Protein AF-A0A1B8FDQ5-F1 (afdb_monomer_lite)

Secondary structure (DSSP, 8-state):
--------HHHHHHHHHHHHHHHHHHHHHHHHHHHHHHHHHHHHHHHHHHHHHHHHHHHHHHHTPPPPGGGTSPPP-TTHHHHHHHHHTS-------------------------S--------------------------

Sequence (142 aa):
MKLKRARDPHLEAELIAQKAQAKEAQVARQATNQVCRQLRGLGVEARKQERLRKKRVRALTQAGNPIPPEDQDPIPDPEAGLEAGSEASSELELEPSFEPASEPGSQPSFELELEPGSRLAFELQRRPGLVTGAGDWGLYGG

Foldseek 3Di:
DDPDPDDDVVVVVVVVVVVVVVVVVVVVVVVVVVVLVVLVVQLVVLVVVQVVLVVQVVVCVVVVHDRDPVSPDRRDRSNVVVVVVVVVVVPPPDDDDDDDDDDDDDDPDDPPPDDPDPPDDPDDDDDDDDDPDPDDPDDDDD

pLDDT: mean 70.18, std 24.28, range [35.19, 97.62]

Radius of gyration: 32.99 Å; chains: 1; bounding box: 75×45×82 Å

Structure (mmCIF, N/CA/C/O backbone):
data_AF-A0A1B8FDQ5-F1
#
_entry.id   AF-A0A1B8FDQ5-F1
#
loop_
_atom_site.group_PDB
_atom_site.id
_atom_site.type_symbol
_atom_site.label_atom_id
_atom_site.label_alt_id
_atom_site.label_comp_id
_atom_site.label_asym_id
_atom_site.label_entity_id
_atom_site.label_seq_id
_atom_site.pdbx_PDB_ins_code
_atom_site.Cartn_x
_atom_site.Cartn_y
_atom_site.Cartn_z
_atom_site.occupancy
_atom_site.B_iso_or_equiv
_atom_site.auth_seq_id
_atom_site.auth_comp_id
_atom_site.auth_asym_id
_atom_site.auth_atom_id
_atom_site.pdbx_PDB_model_num
ATOM 1 N N . MET A 1 1 ? 50.635 -6.234 -40.187 1.00 53.81 1 MET A N 1
ATOM 2 C CA . MET A 1 1 ? 49.535 -5.262 -40.378 1.00 53.81 1 MET A CA 1
ATOM 3 C C . MET A 1 1 ? 48.584 -5.367 -39.195 1.00 53.81 1 MET A C 1
ATOM 5 O O . MET A 1 1 ? 48.205 -6.477 -38.853 1.00 53.81 1 MET A O 1
ATOM 9 N N . LYS A 1 2 ? 48.264 -4.263 -38.510 1.00 59.81 2 LYS A N 1
ATOM 10 C CA . LYS A 1 2 ? 47.330 -4.273 -37.371 1.00 59.81 2 LYS A CA 1
ATOM 11 C C . LYS A 1 2 ? 45.912 -4.077 -37.917 1.00 59.81 2 LYS A C 1
ATOM 13 O O . LYS A 1 2 ? 45.580 -2.966 -38.321 1.00 59.81 2 LYS A O 1
ATOM 18 N N . LEU A 1 3 ? 45.107 -5.143 -37.968 1.00 61.53 3 LEU A N 1
ATOM 19 C CA . LEU A 1 3 ? 43.674 -5.035 -38.257 1.00 61.53 3 LEU A CA 1
ATOM 20 C C . LEU A 1 3 ? 43.028 -4.232 -37.120 1.00 61.53 3 LEU A C 1
ATOM 22 O O . LEU A 1 3 ? 42.991 -4.686 -35.976 1.00 61.53 3 LEU A O 1
ATOM 26 N N . LYS A 1 4 ? 42.548 -3.022 -37.413 1.00 62.78 4 LYS A N 1
ATOM 27 C CA . LYS A 1 4 ? 41.672 -2.302 -36.488 1.00 62.78 4 LYS A CA 1
ATOM 28 C C . LYS A 1 4 ? 40.328 -3.027 -36.528 1.00 62.78 4 LYS A C 1
ATOM 30 O O . LYS A 1 4 ? 39.684 -3.030 -37.571 1.00 62.78 4 LYS A O 1
ATOM 35 N N . ARG A 1 5 ? 39.935 -3.681 -35.430 1.00 66.75 5 ARG A N 1
ATOM 36 C CA . ARG A 1 5 ? 38.568 -4.200 -35.282 1.00 66.75 5 ARG A CA 1
ATOM 37 C C . ARG A 1 5 ? 37.620 -3.008 -35.412 1.00 66.75 5 ARG A C 1
ATOM 39 O O . ARG A 1 5 ? 37.700 -2.086 -34.600 1.00 66.75 5 ARG A O 1
ATOM 46 N N . ALA A 1 6 ? 36.809 -2.992 -36.465 1.00 70.25 6 ALA A N 1
ATOM 47 C CA . ALA A 1 6 ? 35.700 -2.057 -36.566 1.00 70.25 6 ALA A CA 1
ATOM 48 C C . ALA A 1 6 ? 34.746 -2.344 -35.398 1.00 70.25 6 ALA A C 1
ATOM 50 O O . ALA A 1 6 ? 34.551 -3.502 -35.035 1.00 70.25 6 ALA A O 1
ATOM 51 N N . ARG A 1 7 ? 34.236 -1.298 -34.748 1.00 72.69 7 ARG A N 1
ATOM 52 C CA . ARG A 1 7 ? 33.192 -1.457 -33.733 1.00 72.69 7 ARG A CA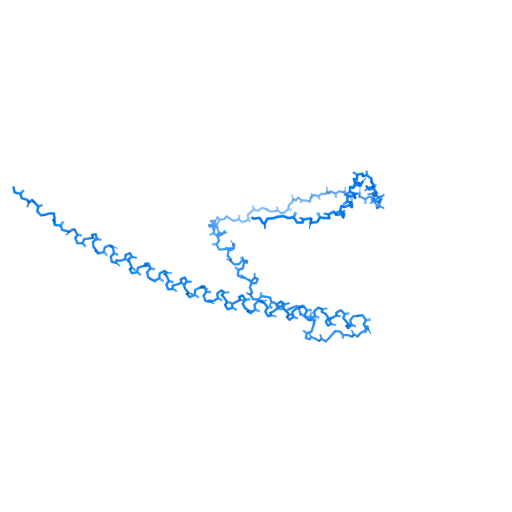 1
ATOM 53 C C . ARG A 1 7 ? 31.886 -1.736 -34.457 1.00 72.69 7 ARG A C 1
ATOM 55 O O . ARG A 1 7 ? 31.540 -0.984 -35.364 1.00 72.69 7 ARG A O 1
ATOM 62 N N . ASP A 1 8 ? 31.199 -2.797 -34.054 1.00 79.69 8 ASP A N 1
ATOM 63 C CA . ASP A 1 8 ? 29.911 -3.157 -34.631 1.00 79.69 8 ASP A CA 1
ATOM 64 C C . ASP A 1 8 ? 28.845 -2.172 -34.126 1.00 79.69 8 ASP A C 1
ATOM 66 O O . ASP A 1 8 ? 28.526 -2.172 -32.932 1.00 79.69 8 ASP A O 1
ATOM 70 N N . PRO A 1 9 ? 28.278 -1.320 -34.998 1.00 79.12 9 PRO A N 1
ATOM 71 C CA . PRO A 1 9 ? 27.336 -0.276 -34.588 1.00 79.12 9 PRO A CA 1
ATOM 72 C C . PRO A 1 9 ? 26.040 -0.849 -33.994 1.00 79.12 9 PRO A C 1
ATOM 74 O O . PRO A 1 9 ? 25.370 -0.182 -33.208 1.00 79.12 9 PRO A O 1
ATOM 77 N N . HIS A 1 10 ? 25.707 -2.103 -34.316 1.00 81.81 10 HIS A N 1
ATOM 78 C CA . HIS A 1 10 ? 24.559 -2.814 -33.752 1.00 81.81 10 HIS A CA 1
ATOM 79 C C . HIS A 1 10 ? 24.703 -3.064 -32.246 1.00 81.81 10 HIS A C 1
ATOM 81 O O . HIS A 1 10 ? 23.762 -2.809 -31.500 1.00 81.81 10 HIS A O 1
ATOM 87 N N . LEU A 1 11 ? 25.893 -3.457 -31.777 1.00 85.44 11 LEU A N 1
ATOM 88 C CA . LEU A 1 11 ? 26.140 -3.696 -30.350 1.00 85.44 11 LEU A CA 1
ATOM 89 C C . LEU A 1 11 ? 26.086 -2.393 -29.540 1.00 85.44 11 LEU A C 1
ATOM 91 O O . LEU A 1 11 ? 25.628 -2.377 -28.397 1.00 85.44 11 LEU A O 1
ATOM 95 N N . GLU A 1 12 ? 26.530 -1.280 -30.129 1.00 87.00 12 GLU A N 1
ATOM 96 C CA . GLU A 1 12 ? 26.424 0.036 -29.494 1.00 87.00 12 GLU A CA 1
ATOM 97 C C . GLU A 1 12 ? 24.963 0.505 -29.410 1.00 87.00 12 GLU A C 1
ATOM 99 O O . GLU A 1 12 ? 24.543 1.010 -28.366 1.00 87.00 12 GLU A O 1
ATOM 104 N N . ALA A 1 13 ? 24.171 0.286 -30.464 1.00 86.94 13 ALA A N 1
ATOM 105 C CA . ALA A 1 13 ? 22.747 0.613 -30.479 1.00 86.94 13 ALA A CA 1
ATOM 106 C C . ALA A 1 13 ? 21.942 -0.225 -29.468 1.00 86.94 13 ALA A C 1
ATOM 108 O O . ALA A 1 13 ? 21.138 0.331 -28.716 1.00 86.94 13 ALA A O 1
ATOM 109 N N . GLU A 1 14 ? 22.197 -1.533 -29.382 1.00 91.19 14 GLU A N 1
ATOM 110 C CA . GLU A 1 14 ? 21.570 -2.425 -28.397 1.00 91.19 14 GLU A CA 1
ATOM 111 C C . GLU A 1 14 ? 21.892 -2.004 -26.960 1.00 91.19 14 GLU A C 1
ATOM 113 O O . GLU A 1 14 ? 21.003 -1.929 -26.112 1.00 91.19 14 GLU A O 1
ATOM 118 N N . LEU A 1 15 ? 23.147 -1.643 -26.685 1.00 93.75 15 LEU A N 1
ATOM 119 C CA . LEU A 1 15 ? 23.567 -1.171 -25.368 1.00 93.75 15 LEU A CA 1
ATOM 120 C C . LEU A 1 15 ? 22.899 0.162 -24.986 1.00 93.75 15 LEU A C 1
ATOM 122 O O . LEU A 1 15 ? 22.580 0.385 -23.815 1.00 93.75 15 LEU A O 1
ATOM 126 N N . ILE A 1 16 ? 22.671 1.061 -25.947 1.00 93.50 16 ILE A N 1
ATOM 127 C CA . ILE A 1 16 ? 21.925 2.306 -25.715 1.00 93.50 16 ILE A CA 1
ATOM 128 C C . ILE A 1 16 ? 20.449 2.001 -25.429 1.00 93.50 16 ILE A C 1
ATOM 130 O O . ILE A 1 16 ? 19.904 2.544 -24.465 1.00 93.50 16 ILE A O 1
ATOM 134 N N . ALA A 1 17 ? 19.828 1.102 -26.197 1.00 91.81 17 ALA A N 1
ATOM 135 C CA . ALA A 1 17 ? 18.443 0.681 -25.987 1.00 91.81 17 ALA A CA 1
ATOM 136 C C . ALA A 1 17 ? 18.246 0.020 -24.612 1.00 91.81 17 ALA A C 1
ATOM 138 O O . ALA A 1 17 ? 17.337 0.394 -23.873 1.00 91.81 17 ALA A O 1
ATOM 139 N N . GLN A 1 18 ? 19.152 -0.874 -24.203 1.00 93.81 18 GLN A N 1
ATOM 140 C CA . GLN A 1 18 ? 19.125 -1.497 -22.874 1.00 93.81 18 GLN A CA 1
ATOM 141 C C . GLN A 1 18 ? 19.261 -0.467 -21.750 1.00 93.81 18 GLN A C 1
ATOM 143 O O . GLN A 1 18 ? 18.565 -0.543 -20.740 1.00 93.81 18 GLN A O 1
ATOM 148 N N . LYS A 1 19 ? 20.134 0.533 -21.912 1.00 96.12 19 LYS A N 1
ATOM 149 C CA . LYS A 1 19 ? 20.275 1.618 -20.929 1.00 96.12 19 LYS A CA 1
ATOM 150 C C . LYS A 1 19 ? 19.029 2.496 -20.849 1.00 96.12 19 LYS A C 1
ATOM 152 O O . LYS A 1 19 ? 18.718 2.975 -19.760 1.00 96.12 19 LYS A O 1
ATOM 157 N N . ALA A 1 20 ? 18.341 2.730 -21.966 1.00 94.75 20 ALA A N 1
ATOM 158 C CA . ALA A 1 20 ? 17.069 3.446 -21.973 1.00 94.75 20 ALA A CA 1
ATOM 159 C C . ALA A 1 20 ? 15.993 2.643 -21.222 1.00 94.75 20 ALA A C 1
ATOM 161 O O . ALA A 1 20 ? 15.436 3.147 -20.247 1.00 94.75 20 ALA A O 1
ATOM 162 N N . GLN A 1 21 ? 15.824 1.362 -21.561 1.00 93.75 21 GLN A N 1
ATOM 163 C CA . GLN A 1 21 ? 14.892 0.457 -20.879 1.00 93.75 21 GLN A CA 1
ATOM 164 C C . GLN A 1 21 ? 15.182 0.334 -19.376 1.00 93.75 21 GLN A C 1
ATOM 166 O O . GLN A 1 21 ? 14.270 0.379 -18.554 1.00 93.75 21 GLN A O 1
ATOM 171 N N . ALA A 1 22 ? 16.455 0.233 -18.981 1.00 96.19 22 ALA A N 1
ATOM 172 C CA . ALA A 1 22 ? 16.840 0.153 -17.574 1.00 96.19 22 ALA A CA 1
ATOM 173 C C . ALA A 1 22 ? 16.448 1.415 -16.786 1.00 96.19 22 ALA A C 1
ATOM 175 O O . ALA A 1 22 ? 16.016 1.314 -15.637 1.00 96.19 22 ALA A O 1
ATOM 176 N N . LYS A 1 23 ? 16.565 2.601 -17.396 1.00 97.19 23 LYS A N 1
ATOM 177 C CA . LYS A 1 23 ? 16.143 3.864 -16.775 1.00 97.19 23 LYS A CA 1
ATOM 178 C C . LYS A 1 23 ? 14.627 3.946 -16.649 1.00 97.19 23 LYS A C 1
ATOM 180 O O . LYS A 1 23 ? 14.137 4.329 -15.591 1.00 97.19 23 LYS A O 1
ATOM 185 N N . GLU A 1 24 ? 13.892 3.545 -17.681 1.00 91.62 24 GLU A N 1
ATOM 186 C CA . GLU A 1 24 ? 12.427 3.486 -17.643 1.00 91.62 24 GLU A CA 1
ATOM 187 C C . GLU A 1 24 ? 11.939 2.533 -16.544 1.00 91.62 24 GLU A C 1
ATOM 189 O O . GLU A 1 24 ? 11.128 2.917 -15.699 1.00 91.62 24 GLU A O 1
ATOM 194 N N . ALA A 1 25 ? 12.519 1.332 -16.460 1.00 95.31 25 ALA A N 1
ATOM 195 C CA . ALA A 1 25 ? 12.218 0.374 -15.400 1.00 95.31 25 ALA A CA 1
ATOM 196 C C . ALA A 1 25 ? 12.580 0.912 -14.004 1.00 95.31 25 ALA A C 1
ATOM 198 O O . ALA A 1 25 ? 11.858 0.670 -13.035 1.00 95.31 25 ALA A O 1
ATOM 199 N N . GLN A 1 26 ? 13.682 1.658 -13.874 1.00 96.50 26 GLN A N 1
ATOM 200 C CA . GLN A 1 26 ? 14.069 2.282 -12.610 1.00 96.50 26 GLN A CA 1
ATOM 201 C C . GLN A 1 26 ? 13.057 3.346 -12.175 1.00 96.50 26 GLN A C 1
ATOM 203 O O . GLN A 1 26 ? 12.673 3.364 -11.006 1.00 96.50 26 GLN A O 1
ATOM 208 N N . VAL A 1 27 ? 12.607 4.204 -13.093 1.00 97.31 27 VAL A N 1
ATOM 209 C CA . VAL A 1 27 ? 11.586 5.222 -12.807 1.00 97.31 27 VAL A CA 1
ATOM 210 C C . VAL A 1 27 ? 10.269 4.558 -12.412 1.00 97.31 27 VAL A C 1
ATOM 212 O O . VAL A 1 27 ? 9.692 4.929 -11.391 1.00 97.31 27 VAL A O 1
ATOM 215 N N . ALA A 1 28 ? 9.843 3.518 -13.135 1.00 94.12 28 ALA A N 1
ATOM 216 C CA . ALA A 1 28 ? 8.650 2.750 -12.787 1.00 94.12 28 ALA A CA 1
ATOM 217 C C . ALA A 1 28 ? 8.749 2.161 -11.369 1.00 94.12 28 ALA A C 1
ATOM 219 O O . ALA A 1 28 ? 7.848 2.351 -10.555 1.00 94.12 28 ALA A O 1
ATOM 220 N N . ARG A 1 29 ? 9.883 1.535 -11.019 1.00 95.38 29 ARG A N 1
ATOM 221 C CA . ARG A 1 29 ? 10.130 1.005 -9.664 1.00 95.38 29 ARG A CA 1
ATOM 222 C C . ARG A 1 29 ? 10.142 2.091 -8.592 1.00 95.38 29 ARG A C 1
ATOM 224 O O . ARG A 1 29 ? 9.728 1.854 -7.462 1.00 95.38 29 ARG A O 1
ATOM 231 N N . GLN A 1 30 ? 10.666 3.274 -8.898 1.00 97.44 30 GLN A N 1
ATOM 232 C CA . GLN A 1 30 ? 10.641 4.387 -7.952 1.00 97.44 30 GLN A CA 1
ATOM 233 C C . GLN A 1 30 ? 9.211 4.865 -7.710 1.00 97.44 30 GLN A C 1
ATOM 235 O O . GLN A 1 30 ? 8.838 5.053 -6.554 1.00 97.44 30 GLN A O 1
ATOM 240 N N . ALA A 1 31 ? 8.413 5.004 -8.768 1.00 95.25 31 ALA A N 1
ATOM 241 C CA . ALA A 1 31 ? 7.015 5.397 -8.666 1.00 95.25 31 ALA A CA 1
ATOM 242 C C . ALA A 1 31 ? 6.203 4.386 -7.840 1.00 95.25 31 ALA A C 1
ATOM 244 O O . ALA A 1 31 ? 5.519 4.781 -6.897 1.00 95.25 31 ALA A O 1
ATOM 245 N N . THR A 1 32 ? 6.344 3.082 -8.106 1.00 94.06 32 THR A N 1
ATOM 246 C CA . THR A 1 32 ? 5.639 2.049 -7.329 1.00 94.06 32 THR A CA 1
ATOM 247 C C . THR A 1 32 ? 6.056 2.063 -5.862 1.00 94.06 32 THR A C 1
ATOM 249 O O . THR A 1 32 ? 5.206 2.076 -4.977 1.00 94.06 32 THR A O 1
ATOM 252 N N . ASN A 1 33 ? 7.355 2.165 -5.575 1.00 95.62 33 ASN A N 1
ATOM 253 C CA . ASN A 1 33 ? 7.848 2.230 -4.201 1.00 95.62 33 ASN A CA 1
ATOM 254 C C . ASN A 1 33 ? 7.355 3.474 -3.448 1.00 95.62 33 ASN A C 1
ATOM 256 O O . ASN A 1 33 ? 7.119 3.400 -2.241 1.00 95.62 33 ASN A O 1
ATOM 260 N N . GLN A 1 34 ? 7.200 4.613 -4.127 1.00 95.81 34 GLN A N 1
ATOM 261 C CA . GLN A 1 34 ? 6.614 5.811 -3.523 1.00 95.81 34 GLN A CA 1
ATOM 262 C C . GLN A 1 34 ? 5.155 5.570 -3.127 1.00 95.81 34 GLN A C 1
ATOM 264 O O . GLN A 1 34 ? 4.792 5.850 -1.983 1.00 95.81 34 GLN A O 1
ATOM 269 N N . VAL A 1 35 ? 4.355 4.981 -4.018 1.00 93.88 35 VAL A N 1
ATOM 270 C CA . VAL A 1 35 ? 2.957 4.621 -3.736 1.00 93.88 35 VAL A CA 1
ATOM 271 C C . VAL A 1 35 ? 2.874 3.624 -2.577 1.00 93.88 35 VAL A C 1
ATOM 273 O O . VAL A 1 35 ? 2.137 3.854 -1.622 1.00 93.88 35 VAL A O 1
ATOM 276 N N . CYS A 1 36 ? 3.703 2.576 -2.573 1.00 92.00 36 CYS A N 1
ATOM 277 C CA . CYS A 1 36 ? 3.737 1.596 -1.483 1.00 92.00 36 CYS A CA 1
ATOM 278 C C . CYS A 1 36 ? 4.061 2.236 -0.125 1.00 92.00 36 CYS A C 1
ATOM 280 O O . CYS A 1 36 ? 3.490 1.856 0.895 1.00 92.00 36 CYS A O 1
ATOM 282 N N . ARG A 1 37 ? 4.965 3.222 -0.084 1.00 94.38 37 ARG A N 1
ATOM 283 C CA . ARG A 1 37 ? 5.276 3.955 1.155 1.00 94.38 37 ARG A CA 1
ATOM 284 C C . ARG A 1 37 ? 4.093 4.786 1.642 1.00 94.38 37 ARG A C 1
ATOM 286 O O . ARG A 1 37 ? 3.834 4.801 2.842 1.00 94.38 37 ARG A O 1
ATOM 293 N N . GLN A 1 38 ? 3.385 5.454 0.733 1.00 93.56 38 GLN A N 1
ATOM 294 C CA . GLN A 1 38 ? 2.190 6.227 1.077 1.00 93.56 38 GLN A CA 1
ATOM 295 C C . GLN A 1 38 ? 1.094 5.316 1.637 1.00 93.56 38 GLN A C 1
ATOM 297 O O . GLN A 1 38 ? 0.563 5.589 2.711 1.00 93.56 38 GLN A O 1
ATOM 302 N N . LEU A 1 39 ? 0.828 4.189 0.973 1.00 93.69 39 LEU A N 1
ATOM 303 C CA . LEU A 1 39 ? -0.184 3.224 1.405 1.00 93.69 39 LEU A CA 1
ATOM 304 C C . LEU A 1 39 ? 0.161 2.589 2.758 1.00 93.69 39 LEU A C 1
ATOM 306 O O . LEU A 1 39 ? -0.711 2.498 3.616 1.00 93.69 39 LEU A O 1
ATOM 310 N N . ARG A 1 40 ? 1.437 2.264 3.012 1.00 92.06 40 ARG A N 1
ATOM 311 C CA . ARG A 1 40 ? 1.909 1.820 4.339 1.00 92.06 40 ARG A CA 1
ATOM 312 C C . ARG A 1 40 ? 1.634 2.854 5.430 1.00 92.06 40 ARG A C 1
ATOM 314 O O . ARG A 1 40 ? 1.197 2.494 6.522 1.00 92.06 40 ARG A O 1
ATOM 321 N N . GLY A 1 41 ? 1.880 4.134 5.147 1.00 93.75 41 GLY A N 1
ATOM 322 C CA . GLY A 1 41 ? 1.579 5.229 6.071 1.00 93.75 41 GLY A CA 1
ATOM 323 C C . GLY A 1 41 ? 0.092 5.287 6.420 1.00 93.75 41 GLY A C 1
ATOM 324 O O . GLY A 1 41 ? -0.269 5.228 7.597 1.00 93.75 41 GLY A O 1
ATOM 325 N N . LEU A 1 42 ? -0.764 5.295 5.396 1.00 93.62 42 LEU A N 1
ATOM 326 C CA . LEU A 1 42 ? -2.220 5.291 5.558 1.00 93.62 42 LEU A CA 1
ATOM 327 C C . LEU A 1 42 ? -2.717 4.037 6.295 1.00 93.62 42 LEU A C 1
ATOM 329 O O . LEU A 1 42 ? -3.570 4.138 7.174 1.00 93.62 42 LEU A O 1
ATOM 333 N N . GLY A 1 43 ? -2.142 2.865 6.020 1.00 95.25 43 GLY A N 1
ATOM 334 C CA . GLY A 1 43 ? -2.492 1.619 6.705 1.00 95.25 43 GLY A CA 1
ATOM 335 C C . GLY A 1 43 ? -2.127 1.618 8.189 1.00 95.25 43 GLY A C 1
ATOM 336 O O . GLY A 1 43 ? -2.845 1.080 9.036 1.00 95.25 43 GLY A O 1
ATOM 337 N N . VAL A 1 44 ? -1.024 2.265 8.572 1.00 94.69 44 VAL A N 1
ATOM 338 C CA . VAL A 1 44 ? -0.692 2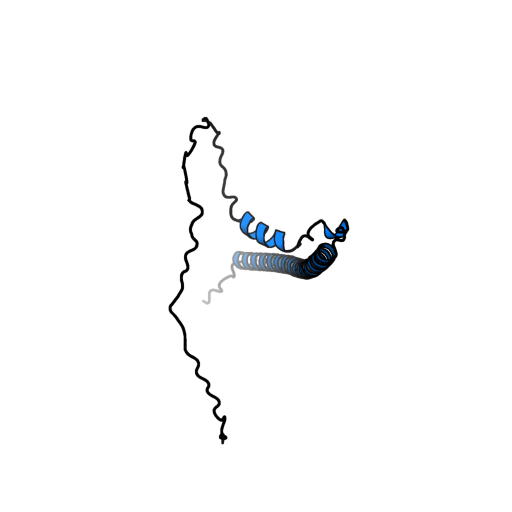.467 9.993 1.00 94.69 44 VAL A CA 1
ATOM 339 C C . VAL A 1 44 ? -1.726 3.362 10.680 1.00 94.69 44 VAL A C 1
ATOM 341 O O . VAL A 1 44 ? -2.117 3.079 11.817 1.00 94.69 44 VAL A O 1
ATOM 344 N N . GLU A 1 45 ? -2.176 4.427 10.020 1.00 95.19 45 GLU A N 1
ATOM 345 C CA . GLU A 1 45 ? -3.211 5.316 10.555 1.00 95.19 45 GLU A CA 1
ATOM 346 C C . GLU A 1 45 ? -4.555 4.597 10.695 1.00 95.19 45 GLU A C 1
ATOM 348 O O . GLU A 1 45 ? -5.130 4.619 11.786 1.00 95.19 45 GLU A O 1
ATOM 353 N N . ALA A 1 46 ? -4.988 3.858 9.670 1.00 95.00 46 ALA A N 1
ATOM 354 C CA . ALA A 1 46 ? -6.199 3.038 9.704 1.00 95.00 46 ALA A CA 1
ATOM 355 C C . ALA A 1 46 ? -6.166 2.023 10.860 1.00 95.00 46 ALA A C 1
ATOM 357 O O . ALA A 1 46 ? -7.091 1.958 11.671 1.00 95.00 46 ALA A O 1
ATOM 358 N N . ARG A 1 47 ? -5.049 1.304 11.047 1.00 94.25 47 ARG A N 1
ATOM 359 C CA . ARG A 1 47 ? -4.882 0.359 12.168 1.00 94.25 47 ARG A CA 1
ATOM 360 C C . ARG A 1 47 ? -4.930 1.038 13.535 1.00 94.25 47 ARG A C 1
ATOM 362 O O . ARG A 1 47 ? -5.458 0.463 14.491 1.00 94.25 47 ARG A O 1
ATOM 369 N N . LYS A 1 48 ? -4.373 2.246 13.672 1.00 96.31 48 LYS A N 1
ATOM 370 C CA . LYS A 1 48 ? -4.471 3.029 14.917 1.00 96.31 48 LYS A CA 1
ATOM 371 C C . LYS A 1 48 ? -5.913 3.446 15.184 1.00 96.31 48 LYS A C 1
ATOM 373 O O . LYS A 1 48 ? -6.378 3.280 16.312 1.00 96.31 48 LYS A O 1
ATOM 378 N N . GLN A 1 49 ? -6.614 3.940 14.168 1.00 95.44 49 GLN A N 1
ATOM 379 C CA . GLN A 1 49 ? -8.018 4.314 14.284 1.00 95.44 49 GLN A CA 1
ATOM 380 C C . GLN A 1 49 ? -8.884 3.103 14.642 1.00 95.44 49 GLN A C 1
ATOM 382 O O . GLN A 1 49 ? -9.664 3.189 15.586 1.00 95.44 49 GLN A O 1
ATOM 387 N N . GLU A 1 50 ? -8.667 1.946 14.014 1.00 95.94 50 GLU A N 1
ATOM 388 C CA . GLU A 1 50 ? -9.416 0.722 14.321 1.00 95.94 50 GLU A CA 1
ATOM 389 C C . GLU A 1 50 ? -9.164 0.246 15.759 1.00 95.94 50 GLU A C 1
ATOM 391 O O . GLU A 1 50 ? -10.076 -0.191 16.463 1.00 95.94 50 GLU A O 1
ATOM 396 N N . ARG A 1 51 ? -7.930 0.380 16.266 1.00 97.06 51 ARG A N 1
ATOM 397 C CA . ARG A 1 51 ? -7.635 0.108 17.684 1.00 97.06 51 ARG A CA 1
ATOM 398 C C . ARG A 1 51 ? -8.404 1.048 18.614 1.00 97.06 51 ARG A C 1
ATOM 400 O O . ARG A 1 51 ? -8.853 0.601 19.669 1.00 97.06 51 ARG A O 1
ATOM 407 N N . LEU A 1 52 ? -8.543 2.326 18.259 1.00 96.44 52 LEU A N 1
ATOM 408 C CA . LEU A 1 52 ? -9.325 3.291 19.038 1.00 96.44 52 LEU A CA 1
ATOM 409 C C . LEU A 1 52 ? -10.825 2.987 18.968 1.00 96.44 52 LEU A C 1
ATOM 411 O O . LEU A 1 52 ? -11.457 2.944 20.022 1.00 96.44 52 LEU A O 1
ATOM 415 N N . ARG A 1 53 ? -11.360 2.683 17.779 1.00 96.75 53 ARG A N 1
ATOM 416 C CA . ARG A 1 53 ? -12.739 2.214 17.568 1.00 96.75 53 ARG A CA 1
ATOM 417 C C . ARG A 1 53 ? -13.052 1.039 18.487 1.00 96.75 53 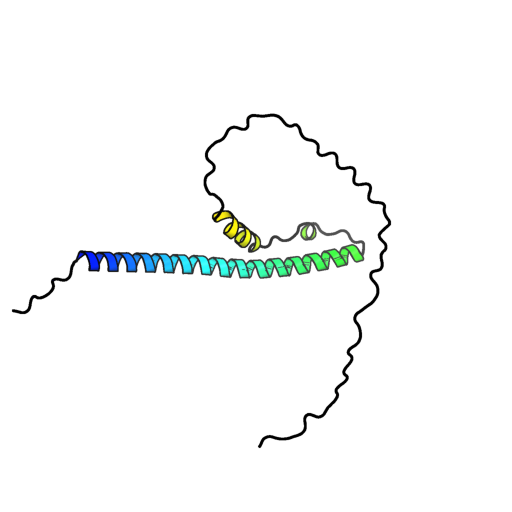ARG A C 1
ATOM 419 O O . ARG A 1 53 ? -13.931 1.127 19.336 1.00 96.75 53 ARG A O 1
ATOM 426 N N . LYS A 1 54 ? -12.238 -0.023 18.432 1.00 97.00 54 LYS A N 1
ATOM 427 C CA . LYS A 1 54 ? -12.397 -1.213 19.288 1.00 97.00 54 LYS A CA 1
ATOM 428 C C . LYS A 1 54 ? -12.375 -0.881 20.780 1.00 97.00 54 LYS A C 1
ATOM 430 O O . LYS A 1 54 ? -13.114 -1.493 21.547 1.00 97.00 54 LYS A O 1
ATOM 435 N N . LYS A 1 55 ? -11.539 0.069 21.214 1.00 97.38 55 LYS A N 1
ATOM 436 C CA . LYS A 1 55 ? -11.519 0.525 22.614 1.00 97.38 55 LYS A CA 1
ATOM 437 C C . LYS A 1 55 ? -12.811 1.251 22.996 1.00 97.38 55 LYS A C 1
ATOM 439 O O . LYS A 1 55 ? -13.362 0.936 24.047 1.00 97.38 55 LYS A O 1
ATOM 444 N N . ARG A 1 56 ? -13.304 2.168 22.155 1.00 96.06 56 ARG A N 1
ATOM 445 C CA . ARG A 1 56 ? -14.575 2.880 22.379 1.00 96.06 56 ARG A CA 1
ATOM 446 C C . ARG A 1 56 ? -15.753 1.915 22.436 1.00 96.06 56 ARG A C 1
ATOM 448 O O . ARG A 1 56 ? -16.493 1.927 23.412 1.00 96.06 56 ARG A O 1
ATOM 455 N N . VAL A 1 57 ? -15.850 1.010 21.462 1.00 96.81 57 VAL A N 1
ATOM 456 C CA . VAL A 1 57 ? -16.886 -0.031 21.401 1.00 96.81 57 VAL A CA 1
ATOM 457 C C . VAL A 1 57 ? -16.901 -0.870 22.676 1.00 96.81 57 VAL A C 1
ATOM 459 O O . VAL A 1 57 ? -17.956 -1.053 23.279 1.00 96.81 57 VAL A O 1
ATOM 462 N N . ARG A 1 58 ? -15.733 -1.344 23.134 1.00 97.12 58 ARG A N 1
ATOM 463 C CA . ARG A 1 58 ? -15.629 -2.115 24.383 1.00 97.12 58 ARG A CA 1
ATOM 464 C C . ARG A 1 58 ? -16.100 -1.316 25.596 1.00 97.12 58 ARG A C 1
ATOM 466 O O . ARG A 1 58 ? -16.840 -1.861 26.405 1.00 97.12 58 ARG A O 1
ATOM 473 N N . ALA A 1 59 ? -15.704 -0.048 25.709 1.00 97.00 59 ALA A N 1
ATOM 474 C CA . ALA A 1 59 ? -16.111 0.812 26.819 1.00 97.00 59 ALA A CA 1
ATOM 475 C C . ALA A 1 59 ? -17.628 1.063 26.834 1.00 97.00 59 ALA A C 1
ATOM 477 O O . ALA A 1 59 ? -18.252 0.965 27.886 1.00 97.00 59 ALA A O 1
ATOM 478 N N . LEU A 1 60 ? -18.233 1.328 25.671 1.00 96.56 60 LEU A N 1
ATOM 479 C CA . LEU A 1 60 ? -19.680 1.523 25.543 1.00 96.56 60 LEU A CA 1
ATOM 480 C C . LEU A 1 60 ? -20.454 0.248 25.860 1.00 96.56 60 LEU A C 1
ATOM 482 O O . LEU A 1 60 ? -21.390 0.284 26.652 1.00 96.56 60 LEU A O 1
ATOM 486 N N . THR A 1 61 ? -19.996 -0.884 25.326 1.00 95.75 61 THR A N 1
ATOM 487 C CA . THR A 1 61 ? -20.582 -2.199 25.613 1.00 95.75 61 THR A CA 1
ATOM 488 C C . THR A 1 61 ? -20.519 -2.505 27.110 1.00 95.75 61 THR A C 1
ATOM 490 O O . THR A 1 61 ? -21.504 -2.947 27.692 1.00 95.75 61 THR A O 1
ATOM 493 N N . GLN A 1 62 ? -19.385 -2.219 27.758 1.00 97.62 62 GLN A N 1
ATOM 494 C CA . GLN A 1 62 ? -19.216 -2.410 29.199 1.00 97.62 62 GLN A CA 1
ATOM 495 C C . GLN A 1 62 ? -20.116 -1.481 30.027 1.00 97.62 62 GLN A C 1
ATOM 497 O O . GLN A 1 62 ? -20.597 -1.886 31.082 1.00 97.62 62 GLN A O 1
ATOM 502 N N . ALA A 1 63 ? -20.360 -0.258 29.555 1.00 96.75 63 ALA A N 1
ATOM 503 C CA . ALA A 1 63 ? -21.277 0.689 30.183 1.00 96.75 63 ALA A CA 1
ATOM 504 C C . ALA A 1 63 ? -22.763 0.394 29.891 1.00 96.75 63 ALA A C 1
ATOM 506 O O . ALA A 1 63 ? -23.626 1.065 30.450 1.00 96.75 63 ALA A O 1
ATOM 507 N N . GLY A 1 64 ? -23.074 -0.575 29.019 1.00 96.25 64 GLY A N 1
ATOM 508 C CA . GLY A 1 64 ? -24.439 -0.837 28.549 1.00 96.25 64 GLY A CA 1
ATOM 509 C C . GLY A 1 64 ? -24.991 0.250 27.618 1.00 96.25 64 GLY A C 1
ATOM 510 O O . GLY A 1 64 ? -26.198 0.317 27.399 1.00 96.25 64 GLY A O 1
ATOM 511 N N . ASN A 1 65 ? -24.121 1.103 27.074 1.00 96.50 65 ASN A N 1
ATOM 512 C CA . ASN A 1 65 ? -24.497 2.179 26.168 1.00 96.50 65 ASN A CA 1
ATOM 513 C C . ASN A 1 65 ? -24.550 1.672 24.717 1.00 96.50 65 ASN A C 1
ATOM 515 O O . ASN A 1 65 ? -23.695 0.873 24.319 1.00 96.50 65 ASN A O 1
ATOM 519 N N . PRO A 1 66 ? -25.499 2.157 23.897 1.00 93.56 66 PRO A N 1
ATOM 520 C CA . PRO A 1 66 ? -25.544 1.816 22.481 1.00 93.56 66 PRO A CA 1
ATOM 521 C C . PRO A 1 66 ? -24.296 2.334 21.750 1.00 93.56 66 PRO A C 1
ATOM 523 O O . PRO A 1 66 ? -23.769 3.405 22.059 1.00 93.56 66 PRO A O 1
ATOM 526 N N . ILE A 1 67 ? -23.825 1.560 20.772 1.00 94.38 67 ILE A N 1
ATOM 527 C CA . ILE A 1 67 ? -22.660 1.906 19.952 1.00 94.38 67 ILE A CA 1
ATOM 528 C C . ILE A 1 67 ? -23.085 2.960 18.913 1.00 94.38 67 ILE A C 1
ATOM 530 O O . ILE A 1 67 ? -24.070 2.736 18.202 1.00 94.38 67 ILE A O 1
ATOM 534 N N . PRO A 1 68 ? -22.374 4.096 18.801 1.00 92.25 68 PRO A N 1
ATOM 535 C CA . PRO A 1 68 ? -22.684 5.118 17.810 1.00 92.25 68 PRO A CA 1
ATOM 536 C C . PRO A 1 68 ? -22.448 4.585 16.387 1.00 92.25 68 PRO A C 1
ATOM 538 O O . PRO A 1 68 ? -21.602 3.706 16.206 1.00 92.25 68 PRO A O 1
ATOM 541 N N . PRO A 1 69 ? -23.178 5.089 15.375 1.00 91.31 69 PRO A N 1
ATOM 542 C CA . PRO A 1 69 ? -23.106 4.586 14.001 1.00 91.31 69 PRO A CA 1
ATOM 543 C C . PRO A 1 69 ? -21.690 4.600 13.415 1.00 91.31 69 PRO A C 1
ATOM 545 O O . PRO A 1 69 ? -21.318 3.670 12.709 1.00 91.31 69 PRO A O 1
ATOM 548 N N . GLU A 1 70 ? -20.859 5.575 13.781 1.00 88.69 70 GLU A N 1
ATOM 549 C CA . GLU A 1 70 ? -19.473 5.692 13.312 1.00 88.69 70 GLU A CA 1
ATOM 550 C C . GLU A 1 70 ? -18.570 4.540 13.785 1.00 88.69 70 GLU A C 1
ATOM 552 O O . GLU A 1 70 ? -17.563 4.235 13.151 1.00 88.69 70 GLU A O 1
ATOM 557 N N . ASP A 1 71 ? -18.917 3.902 14.906 1.00 92.62 71 ASP A N 1
ATOM 558 C CA . ASP A 1 71 ? -18.162 2.799 15.501 1.00 92.62 71 ASP A CA 1
ATOM 559 C C . ASP A 1 71 ? -18.795 1.426 15.201 1.00 92.62 71 ASP A C 1
ATOM 561 O O . ASP A 1 71 ? -18.335 0.416 15.740 1.00 92.62 71 ASP A O 1
ATOM 565 N N . GLN A 1 72 ? -19.832 1.359 14.356 1.00 90.06 72 GLN A N 1
ATOM 566 C CA . GLN A 1 72 ? -20.456 0.092 13.951 1.00 90.06 72 GLN A CA 1
ATOM 567 C C . GLN A 1 72 ? -19.594 -0.643 12.922 1.00 90.06 72 GLN A C 1
ATOM 569 O O . GLN A 1 72 ? -19.279 -1.824 13.113 1.00 90.06 72 GLN A O 1
ATOM 574 N N . ASP A 1 73 ? -19.074 0.079 11.929 1.00 90.81 73 ASP A N 1
ATOM 575 C CA . ASP A 1 73 ? -18.319 -0.507 10.820 1.00 90.81 73 ASP A CA 1
ATOM 576 C C . ASP A 1 73 ? -16.803 -0.530 11.066 1.00 90.81 73 ASP A C 1
ATOM 578 O O . ASP A 1 73 ? -16.241 0.434 11.603 1.00 90.81 73 ASP A O 1
ATOM 582 N N . PRO A 1 74 ? -16.115 -1.647 10.760 1.00 90.31 74 PRO A N 1
ATOM 583 C CA . PRO A 1 74 ? -14.667 -1.735 10.895 1.00 90.31 74 PRO A CA 1
ATOM 584 C C . PRO A 1 74 ? -13.979 -0.805 9.895 1.00 90.31 74 PRO A C 1
ATOM 586 O O . PRO A 1 74 ? -14.380 -0.713 8.737 1.00 90.31 74 PRO A O 1
ATOM 589 N N . ILE A 1 75 ? -12.904 -0.151 10.330 1.00 89.75 75 ILE A N 1
ATOM 590 C CA . ILE A 1 75 ? -12.129 0.741 9.470 1.00 89.75 75 ILE A CA 1
ATOM 591 C C . ILE A 1 75 ? -11.251 -0.116 8.542 1.00 89.75 75 ILE A C 1
ATOM 593 O O . ILE A 1 75 ? -10.415 -0.879 9.044 1.00 89.75 75 ILE A O 1
ATOM 597 N N . PRO A 1 76 ? -11.416 -0.017 7.208 1.00 87.81 76 PRO A N 1
ATOM 598 C CA . PRO A 1 76 ? -10.646 -0.812 6.260 1.00 87.81 76 PRO A CA 1
ATOM 599 C C . PRO A 1 76 ? -9.179 -0.366 6.229 1.00 87.81 76 PRO A C 1
ATOM 601 O O . PRO A 1 76 ? -8.876 0.828 6.249 1.00 87.81 76 PRO A O 1
ATOM 604 N N . ASP A 1 77 ? -8.260 -1.332 6.162 1.00 87.56 77 ASP A N 1
ATOM 605 C CA . ASP A 1 77 ? -6.829 -1.064 5.999 1.00 87.56 77 ASP A CA 1
ATOM 606 C C . ASP A 1 77 ? -6.487 -0.984 4.498 1.00 87.56 77 ASP A C 1
ATOM 608 O O . ASP A 1 77 ? -6.604 -1.998 3.803 1.00 87.56 77 ASP A O 1
ATOM 612 N N . PRO A 1 78 ? -6.060 0.181 3.973 1.00 81.81 78 PRO A N 1
ATOM 613 C CA . PRO A 1 78 ? -5.707 0.330 2.561 1.00 81.81 78 PRO A CA 1
ATOM 614 C C . PRO A 1 78 ? -4.507 -0.531 2.132 1.00 81.81 78 PRO A C 1
ATOM 616 O O . PRO A 1 78 ? -4.345 -0.783 0.941 1.00 81.81 78 PRO A O 1
ATOM 619 N N . GLU A 1 79 ? -3.669 -0.998 3.066 1.00 81.19 79 GLU A N 1
ATOM 620 C CA . GLU A 1 79 ? -2.552 -1.905 2.762 1.00 81.19 79 GLU A CA 1
ATOM 621 C C . GLU A 1 79 ? -3.032 -3.350 2.523 1.00 81.19 79 GLU A C 1
ATOM 623 O O . GLU A 1 79 ? -2.423 -4.077 1.741 1.00 81.19 79 GLU A O 1
ATOM 628 N N . ALA A 1 80 ? -4.156 -3.765 3.122 1.00 76.75 80 ALA A N 1
ATOM 629 C CA . ALA A 1 80 ? -4.633 -5.151 3.055 1.00 76.75 80 ALA A CA 1
ATOM 630 C C . ALA A 1 80 ? -4.992 -5.611 1.628 1.00 76.75 80 ALA A C 1
ATOM 632 O O . ALA A 1 80 ? -4.859 -6.790 1.307 1.00 76.75 80 ALA A O 1
ATOM 633 N N . GLY A 1 81 ? -5.407 -4.687 0.755 1.00 67.75 81 GLY A N 1
ATOM 634 C CA . GLY A 1 81 ? -5.698 -4.994 -0.649 1.00 67.75 81 GLY A CA 1
ATOM 635 C C . GLY A 1 81 ? -4.454 -5.214 -1.519 1.00 67.75 81 GLY A C 1
ATOM 636 O O . GLY A 1 81 ? -4.550 -5.860 -2.559 1.00 67.75 81 GLY A O 1
ATOM 637 N N . LEU A 1 82 ? -3.285 -4.705 -1.111 1.00 62.66 82 LEU A N 1
ATOM 638 C CA . LEU A 1 82 ? -2.041 -4.844 -1.880 1.00 62.66 82 LEU A CA 1
ATOM 639 C C . LEU A 1 82 ? -1.408 -6.222 -1.702 1.00 62.66 82 LEU A C 1
ATOM 641 O O . LEU A 1 82 ? -0.922 -6.797 -2.672 1.00 62.66 82 LEU A O 1
ATOM 645 N N . GLU A 1 83 ? -1.437 -6.751 -0.479 1.00 56.75 83 GLU A N 1
ATOM 646 C CA . GLU A 1 83 ? -0.936 -8.097 -0.182 1.00 56.75 83 GLU A CA 1
ATOM 647 C C . GLU A 1 83 ? -1.785 -9.150 -0.918 1.00 56.75 83 GLU A C 1
ATOM 649 O O . GLU A 1 83 ? -1.243 -10.020 -1.594 1.00 56.75 83 GLU A O 1
ATOM 654 N N . ALA A 1 84 ? -3.116 -8.996 -0.918 1.00 53.44 84 ALA A N 1
ATOM 655 C CA . ALA A 1 84 ? -4.022 -9.892 -1.642 1.00 53.44 84 ALA A CA 1
ATOM 656 C C . ALA A 1 84 ? -3.890 -9.795 -3.180 1.00 53.44 84 ALA A C 1
ATOM 658 O O . ALA A 1 84 ? -3.992 -10.801 -3.880 1.00 53.44 84 ALA A O 1
ATOM 659 N N . GLY A 1 85 ? -3.644 -8.599 -3.729 1.00 47.06 85 GLY A N 1
ATOM 660 C CA . GLY A 1 85 ? -3.496 -8.396 -5.178 1.00 47.06 85 GLY A CA 1
ATOM 661 C C . GLY A 1 85 ? -2.159 -8.878 -5.753 1.00 47.06 85 GLY A C 1
ATOM 662 O O . GLY A 1 85 ? -2.074 -9.186 -6.946 1.00 47.06 85 GLY A O 1
ATOM 663 N N . SER A 1 86 ? -1.117 -8.959 -4.918 1.00 47.91 86 SER A N 1
ATOM 664 C CA . SER A 1 86 ? 0.204 -9.420 -5.349 1.00 47.91 86 SER A CA 1
ATOM 665 C C . SER A 1 86 ? 0.298 -10.946 -5.447 1.00 47.91 86 SER A C 1
ATOM 667 O O . SER A 1 86 ? 1.071 -11.432 -6.270 1.00 47.91 86 SER A O 1
ATOM 669 N N . GLU A 1 87 ? -0.498 -11.693 -4.675 1.00 43.56 87 GLU A N 1
ATOM 670 C CA . GLU A 1 87 ? -0.642 -13.148 -4.841 1.00 43.56 87 GLU A CA 1
ATOM 671 C C . GLU A 1 87 ? -1.607 -13.495 -5.991 1.00 43.56 87 GLU A C 1
ATOM 673 O O . GLU A 1 87 ? -1.306 -14.364 -6.804 1.00 43.56 87 GLU A O 1
ATOM 678 N N . ALA A 1 88 ? -2.698 -12.738 -6.165 1.00 43.50 88 ALA A N 1
ATOM 679 C CA . ALA A 1 88 ? -3.704 -13.008 -7.203 1.00 43.50 88 ALA A CA 1
ATOM 680 C C . ALA A 1 88 ? -3.241 -12.750 -8.654 1.00 43.50 88 ALA A C 1
ATOM 682 O O . ALA A 1 88 ? -3.881 -13.208 -9.598 1.00 43.50 88 ALA A O 1
ATOM 683 N N . SER A 1 89 ? -2.142 -12.018 -8.870 1.00 39.22 89 SER A N 1
ATOM 684 C CA . SER A 1 89 ? -1.662 -11.696 -10.228 1.00 39.22 89 SER A CA 1
ATOM 685 C C . SER A 1 89 ? -0.752 -12.767 -10.846 1.00 39.22 89 SER A C 1
ATOM 687 O O . SER A 1 89 ? -0.348 -12.610 -11.996 1.00 39.22 89 SER A O 1
ATOM 689 N N . SER A 1 90 ? -0.419 -13.838 -10.115 1.00 43.31 90 SER A N 1
ATOM 690 C CA . SER A 1 90 ? 0.414 -14.941 -10.634 1.00 43.31 90 SER A CA 1
ATOM 691 C C . SER A 1 90 ? -0.370 -16.227 -10.928 1.00 43.31 90 SER A C 1
ATOM 693 O O . SER A 1 90 ? 0.217 -17.175 -11.435 1.00 43.31 90 SER A O 1
ATOM 695 N N . GLU A 1 91 ? -1.679 -16.260 -10.656 1.00 41.16 91 GLU A N 1
ATOM 696 C CA . GLU A 1 91 ? -2.529 -17.460 -10.769 1.00 41.16 91 GLU A CA 1
ATOM 697 C C . GLU A 1 91 ? -3.696 -17.269 -11.759 1.00 41.16 91 GLU A C 1
ATOM 699 O O . GLU A 1 91 ? -4.757 -17.865 -11.633 1.00 41.16 91 GLU A O 1
ATOM 704 N N . LEU A 1 92 ? -3.511 -16.420 -12.774 1.00 39.69 92 LEU A N 1
ATOM 705 C CA . LEU A 1 92 ? -4.370 -16.398 -13.965 1.00 39.69 92 LEU A CA 1
ATOM 706 C C . LEU A 1 92 ? -3.610 -17.003 -15.153 1.00 39.69 92 LEU A C 1
ATOM 708 O O . LEU A 1 92 ? -3.449 -16.388 -16.208 1.00 39.69 92 LEU A O 1
ATOM 712 N N . GLU A 1 93 ? -3.116 -18.229 -14.962 1.00 40.94 93 GLU A N 1
ATOM 713 C CA . GLU A 1 93 ? -2.881 -19.150 -16.070 1.00 40.94 93 GLU A CA 1
ATOM 714 C C . GLU A 1 93 ? -4.247 -19.594 -16.607 1.00 40.94 93 GLU A C 1
ATOM 716 O O . GLU A 1 93 ? -4.985 -20.309 -15.945 1.00 40.94 93 GLU A O 1
ATOM 721 N N . LEU A 1 94 ? -4.557 -19.135 -17.821 1.00 43.28 94 LEU A N 1
ATOM 722 C CA . LEU A 1 94 ? -5.258 -19.901 -18.853 1.00 43.28 94 LEU A CA 1
ATOM 723 C C . LEU A 1 94 ? -6.481 -20.712 -18.377 1.00 43.28 94 LEU A C 1
ATOM 725 O O . LEU A 1 94 ? -6.374 -21.898 -18.092 1.00 43.28 94 LEU A O 1
ATOM 729 N N . GLU A 1 95 ? -7.669 -20.119 -18.466 1.00 35.53 95 GLU A N 1
ATOM 730 C CA . GLU A 1 95 ? -8.920 -20.876 -18.599 1.00 35.53 95 GLU A CA 1
ATOM 731 C C . GLU A 1 95 ? -9.202 -21.105 -20.100 1.00 35.53 95 GLU A C 1
ATOM 733 O O . GLU A 1 95 ? -9.772 -20.227 -20.761 1.00 35.53 95 GLU A O 1
ATOM 738 N N . PRO A 1 96 ? -8.803 -22.239 -20.714 1.00 40.66 96 PRO A N 1
ATOM 739 C CA . PRO A 1 96 ? -9.453 -22.703 -21.922 1.00 40.66 96 PRO A CA 1
ATOM 740 C C . PRO A 1 96 ? -10.797 -23.328 -21.533 1.00 40.66 96 PRO A C 1
ATOM 742 O O . PRO A 1 96 ? -10.854 -24.364 -20.880 1.00 40.66 96 PRO A O 1
ATOM 745 N N . SER A 1 97 ? -11.866 -22.666 -21.973 1.00 44.75 97 SER A N 1
ATOM 746 C CA . SER A 1 97 ? -13.205 -23.201 -22.241 1.00 44.75 97 SER A CA 1
ATOM 747 C C . SER A 1 97 ? -13.346 -24.723 -22.080 1.00 44.75 97 SER A C 1
ATOM 749 O O . SER A 1 97 ? -12.932 -25.480 -22.955 1.00 44.75 97 SER A O 1
ATOM 751 N N . PHE A 1 98 ? -14.021 -25.157 -21.015 1.00 37.84 98 PHE A N 1
ATOM 752 C CA . PHE A 1 98 ? -14.750 -26.422 -21.009 1.00 37.84 98 PHE A CA 1
ATOM 753 C C . PHE A 1 98 ? -16.141 -26.212 -20.402 1.00 37.84 98 PHE A C 1
ATOM 755 O O . PHE A 1 98 ? -16.303 -25.662 -19.316 1.00 37.84 98 PHE A O 1
ATOM 762 N N . GLU A 1 99 ? -17.154 -26.594 -21.174 1.00 35.19 99 GLU A N 1
ATOM 763 C CA . GLU A 1 99 ? -18.576 -26.503 -20.847 1.00 35.19 99 GLU A CA 1
ATOM 764 C C . GLU A 1 99 ? -18.923 -27.312 -19.580 1.00 35.19 99 GLU A C 1
ATOM 766 O O . GLU A 1 99 ? -18.477 -28.455 -19.451 1.00 35.19 99 GLU A O 1
ATOM 771 N N . PRO A 1 100 ? -19.767 -26.803 -18.662 1.00 41.56 100 PRO A N 1
ATOM 772 C CA . PRO A 1 100 ? -20.274 -27.612 -17.566 1.00 41.56 100 PRO A CA 1
ATOM 773 C C . PRO A 1 100 ? -21.423 -28.490 -18.073 1.00 41.56 100 PRO A C 1
ATOM 775 O O . PRO A 1 100 ? -22.584 -28.084 -18.088 1.00 41.56 100 PRO A O 1
ATOM 778 N N . ALA A 1 101 ? -21.108 -29.718 -18.472 1.00 42.78 101 ALA A N 1
ATOM 779 C CA . ALA A 1 101 ? -22.094 -30.779 -18.613 1.00 42.78 101 ALA A CA 1
ATOM 780 C C . ALA A 1 101 ? -21.916 -31.779 -17.464 1.00 42.78 101 ALA A C 1
ATOM 782 O O . ALA A 1 101 ? -20.907 -32.482 -17.427 1.00 42.78 101 ALA A O 1
ATOM 783 N N . SER A 1 102 ? -22.916 -31.855 -16.574 1.00 39.88 102 SER A N 1
ATOM 784 C CA . SER A 1 102 ? -23.390 -33.046 -15.825 1.00 39.88 102 SER A CA 1
ATOM 785 C C . SER A 1 102 ? -23.665 -32.781 -14.332 1.00 39.88 102 SER A C 1
ATOM 787 O O . SER A 1 102 ? -22.758 -32.646 -13.521 1.00 39.88 102 SER A O 1
ATOM 789 N N . GLU A 1 103 ? -24.966 -32.688 -14.044 1.00 42.31 103 GLU A N 1
ATOM 790 C CA . GLU A 1 103 ? -25.775 -33.084 -12.871 1.00 42.31 103 GLU A CA 1
ATOM 791 C C . GLU A 1 103 ? -25.167 -33.210 -11.444 1.00 42.31 103 GLU A C 1
ATOM 793 O O . GLU A 1 103 ? -24.151 -33.872 -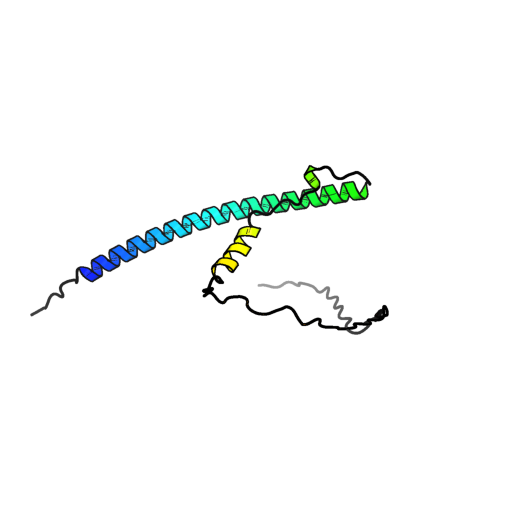11.237 1.00 42.31 103 GLU A O 1
ATOM 798 N N . PRO A 1 104 ? -25.857 -32.685 -10.402 1.00 47.28 104 PRO A N 1
ATOM 799 C CA . PRO A 1 104 ? -25.437 -32.802 -9.010 1.00 47.28 104 PRO A CA 1
ATOM 800 C C . PRO A 1 104 ? -25.921 -34.121 -8.396 1.00 47.28 104 PRO A C 1
ATOM 802 O O . PRO A 1 104 ? -27.118 -34.356 -8.242 1.00 47.28 104 PRO A O 1
ATOM 805 N N . GLY A 1 105 ? -24.994 -34.968 -7.962 1.00 44.19 105 GLY A N 1
ATOM 806 C CA . GLY A 1 105 ? -25.347 -36.200 -7.265 1.00 44.19 105 GLY A CA 1
ATOM 807 C C . GLY A 1 105 ? -24.195 -36.747 -6.449 1.00 44.19 105 GLY A C 1
ATOM 808 O O . GLY A 1 105 ? -23.532 -37.674 -6.890 1.00 44.19 105 GLY A O 1
ATOM 809 N N . SER A 1 106 ? -23.950 -36.183 -5.265 1.00 42.31 106 SER A N 1
ATOM 810 C CA . SER A 1 106 ? -23.219 -36.857 -4.180 1.00 42.31 106 SER A CA 1
ATOM 811 C C . SER A 1 106 ? -23.400 -36.091 -2.871 1.00 42.31 106 SER A C 1
ATOM 813 O O . SER A 1 106 ? -22.705 -35.118 -2.594 1.00 42.31 106 SER A O 1
ATOM 815 N N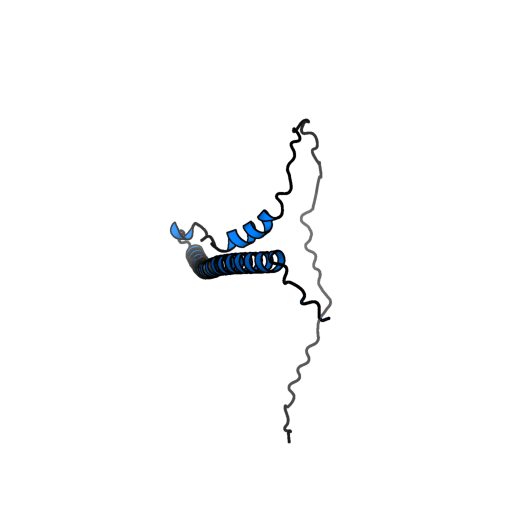 . GLN A 1 107 ? -24.358 -36.534 -2.058 1.00 36.25 107 GLN A N 1
ATOM 816 C CA . GLN A 1 107 ? -24.376 -36.245 -0.626 1.00 36.25 107 GLN A CA 1
ATOM 817 C C . GLN A 1 107 ? -23.280 -37.094 0.041 1.00 36.25 107 GLN A C 1
ATOM 819 O O . GLN A 1 107 ? -23.328 -38.316 -0.105 1.00 36.25 107 GLN A O 1
ATOM 824 N N . PRO A 1 108 ? -22.329 -36.531 0.805 1.00 40.91 108 PRO A N 1
ATOM 825 C CA . PRO A 1 108 ? -21.585 -37.316 1.770 1.00 40.91 108 PRO A CA 1
ATOM 826 C C . PRO A 1 108 ? -22.362 -37.288 3.088 1.00 40.91 108 PRO A C 1
ATOM 828 O O . PRO A 1 108 ? -22.292 -36.344 3.871 1.00 40.91 108 PRO A O 1
ATOM 831 N N . SER A 1 109 ? -23.148 -38.332 3.318 1.00 36.75 109 SER A N 1
ATOM 832 C CA . SER A 1 109 ? -23.642 -38.699 4.640 1.00 36.75 109 SER A CA 1
ATOM 833 C C . SER A 1 109 ? -22.451 -39.076 5.525 1.00 36.75 109 SER A C 1
ATOM 835 O O . SER A 1 109 ? -21.883 -40.156 5.371 1.00 36.75 109 SER A O 1
ATOM 837 N N . PHE A 1 110 ? -22.061 -38.183 6.436 1.00 39.94 110 PHE A N 1
ATOM 838 C CA . PHE A 1 110 ? -21.189 -38.517 7.559 1.00 39.94 110 PHE A CA 1
ATOM 839 C C . PHE A 1 110 ? -21.923 -38.176 8.857 1.00 39.94 110 PHE A C 1
ATOM 841 O O . PHE A 1 110 ? -22.018 -37.015 9.254 1.00 39.94 110 PHE A O 1
ATOM 848 N N . GLU A 1 111 ? -22.489 -39.201 9.490 1.00 42.88 111 GLU A N 1
ATOM 849 C C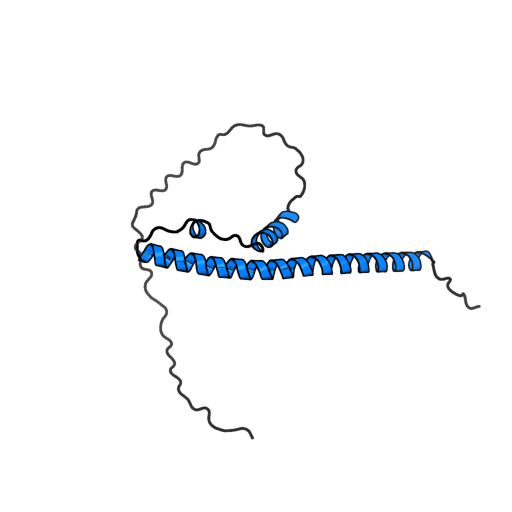A . GLU A 1 111 ? -22.995 -39.136 10.858 1.00 42.88 111 GLU A CA 1
ATOM 850 C C . GLU A 1 111 ? -21.792 -39.020 11.800 1.00 42.88 111 GLU A C 1
ATOM 852 O O . GLU A 1 111 ? -21.083 -39.990 12.056 1.00 42.88 111 GLU A O 1
ATOM 857 N N . LEU A 1 112 ? -21.515 -37.805 12.275 1.00 43.41 112 LEU A N 1
ATOM 858 C CA . LEU A 1 112 ? -20.514 -37.548 13.309 1.00 43.41 112 LEU A CA 1
ATOM 859 C C . LEU A 1 112 ? -21.252 -37.347 14.636 1.00 43.41 112 LEU A C 1
ATOM 861 O O . LEU A 1 112 ? -21.422 -36.227 15.114 1.00 43.41 112 LEU A O 1
ATOM 865 N N . GLU A 1 113 ? -21.730 -38.450 15.214 1.00 46.34 113 GLU A N 1
ATOM 866 C CA . GLU A 1 113 ? -22.062 -38.502 16.638 1.00 46.34 113 GLU A CA 1
ATOM 867 C C . GLU A 1 113 ? -20.768 -38.277 17.435 1.00 46.34 113 GLU A C 1
ATOM 869 O O . GLU A 1 113 ? -19.978 -39.194 17.657 1.00 46.34 113 GLU A O 1
ATOM 874 N N . LEU A 1 114 ? -20.517 -37.028 17.838 1.00 42.16 114 LEU A N 1
ATOM 875 C CA . LEU A 1 114 ? -19.488 -36.695 18.819 1.00 42.16 114 LEU A CA 1
ATOM 876 C C . LEU A 1 114 ? -20.173 -36.261 20.116 1.00 42.16 114 LEU A C 1
ATOM 878 O O . LEU A 1 114 ? -20.597 -35.118 20.276 1.00 42.16 114 LEU A O 1
ATOM 882 N N . GLU A 1 115 ? -20.293 -37.224 21.024 1.00 40.97 115 GLU A N 1
ATOM 883 C CA . GLU A 1 115 ? -20.653 -37.058 22.435 1.00 40.97 115 GLU A CA 1
ATOM 884 C C . GLU A 1 115 ? -19.974 -35.820 23.081 1.00 40.97 115 GLU A C 1
ATOM 886 O O . GLU A 1 115 ? -18.764 -35.613 22.909 1.00 40.97 115 GLU A O 1
ATOM 891 N N . PRO A 1 116 ? -20.696 -35.000 23.875 1.00 45.38 116 PRO A N 1
ATOM 892 C CA . PRO A 1 116 ? -20.175 -33.790 24.508 1.00 45.38 116 PRO A CA 1
ATOM 893 C C . PRO A 1 116 ? -19.418 -34.149 25.799 1.00 45.38 116 PRO A C 1
ATOM 895 O O . PRO A 1 116 ? -19.844 -33.826 26.906 1.00 45.38 116 PRO A O 1
ATOM 898 N N . GLY A 1 117 ? -18.296 -34.859 25.667 1.00 43.81 117 GLY A N 1
ATOM 899 C CA . GLY A 1 117 ? -17.628 -35.510 26.801 1.00 43.81 117 GLY A CA 1
ATOM 900 C C . GLY A 1 117 ? -16.124 -35.280 26.944 1.00 43.81 117 GLY A C 1
ATOM 901 O O . GLY A 1 117 ? -15.543 -35.734 27.926 1.00 43.81 117 GLY A O 1
ATOM 902 N N . SER A 1 118 ? -15.447 -34.570 26.037 1.00 46.41 118 SER A N 1
ATOM 903 C CA . SER A 1 118 ? -13.984 -34.409 26.099 1.00 46.41 118 SER A CA 1
ATOM 904 C C . SER A 1 118 ? -13.542 -33.271 27.034 1.00 46.41 118 SER A C 1
ATOM 906 O O . SER A 1 118 ? -12.891 -32.307 26.633 1.00 46.41 118 SER A O 1
ATOM 908 N N . ARG A 1 119 ? -13.875 -33.416 28.321 1.00 49.31 119 ARG A N 1
ATOM 909 C CA . ARG A 1 119 ? -13.100 -32.878 29.446 1.00 49.31 119 ARG A CA 1
ATOM 910 C C . ARG A 1 119 ? -11.952 -33.853 29.743 1.00 49.31 119 ARG A C 1
ATOM 912 O O . ARG A 1 119 ? -12.042 -34.654 30.663 1.00 49.31 119 ARG A O 1
ATOM 919 N N . LEU A 1 120 ? -10.880 -33.799 28.957 1.00 42.19 120 LEU A N 1
ATOM 920 C CA . LEU A 1 120 ? -9.609 -34.474 29.250 1.00 42.19 120 LEU A CA 1
ATOM 921 C C . LEU A 1 120 ? -8.519 -33.398 29.137 1.00 42.19 120 LEU A C 1
ATOM 923 O O . LEU A 1 120 ? -8.117 -33.026 28.043 1.00 42.19 120 LEU A O 1
ATOM 927 N N . ALA A 1 121 ? -8.176 -32.673 30.203 1.00 48.03 121 ALA A N 1
ATOM 928 C CA . ALA A 1 121 ? -7.316 -33.160 31.284 1.00 48.03 121 ALA A CA 1
ATOM 929 C C . ALA A 1 121 ? -6.080 -33.904 30.748 1.00 48.03 121 ALA A C 1
ATOM 931 O O . ALA A 1 121 ? -5.844 -35.060 31.075 1.00 48.03 121 ALA A O 1
ATOM 932 N N . PHE A 1 122 ? -5.281 -33.226 29.920 1.00 39.00 122 PHE A N 1
ATOM 933 C CA . PHE A 1 122 ? -3.866 -33.562 29.767 1.00 39.00 122 PHE A CA 1
ATOM 934 C C . PHE A 1 122 ? -3.066 -32.761 30.805 1.00 39.00 122 PHE A C 1
ATOM 936 O O . PHE A 1 122 ? -2.469 -31.721 30.529 1.00 39.00 122 PHE A O 1
ATOM 943 N N . GLU A 1 123 ? -3.156 -33.223 32.051 1.00 41.41 123 GLU A N 1
ATOM 944 C CA . GLU A 1 123 ? -2.242 -32.864 33.131 1.00 41.41 123 GLU A CA 1
ATOM 945 C C . GLU A 1 123 ? -0.903 -33.603 32.960 1.00 41.41 123 GLU A C 1
ATOM 947 O O . GLU A 1 123 ? -0.853 -34.703 32.419 1.00 41.41 123 GLU A O 1
ATOM 952 N N . LEU A 1 124 ? 0.157 -33.012 33.524 1.00 46.25 124 LEU A N 1
ATOM 953 C CA . LEU A 1 124 ? 1.411 -33.663 33.929 1.00 46.25 124 LEU A CA 1
ATOM 954 C C . LEU A 1 124 ? 2.314 -34.224 32.815 1.00 46.25 124 LEU A C 1
ATOM 956 O O . LEU A 1 124 ? 2.251 -35.391 32.457 1.00 46.25 124 LEU A O 1
ATOM 960 N N . GLN A 1 125 ? 3.319 -33.432 32.419 1.00 48.66 125 GLN A N 1
ATOM 961 C CA . GLN A 1 125 ? 4.700 -33.634 32.904 1.00 48.66 125 GLN A CA 1
ATOM 962 C C . GLN A 1 125 ? 5.689 -32.784 32.091 1.00 48.66 125 GLN A C 1
ATOM 964 O O . GLN A 1 125 ? 6.203 -33.218 31.067 1.00 48.66 125 GLN A O 1
ATOM 969 N N . ARG A 1 126 ? 5.979 -31.564 32.568 1.00 42.09 126 ARG A N 1
ATOM 970 C CA . ARG A 1 126 ? 7.302 -30.912 32.443 1.00 42.09 126 ARG A CA 1
ATOM 971 C C . ARG A 1 126 ? 7.355 -29.614 33.258 1.00 42.09 126 ARG A C 1
ATOM 973 O O . ARG A 1 126 ? 7.181 -28.517 32.743 1.00 42.09 126 ARG A O 1
ATOM 980 N N . ARG A 1 127 ? 7.630 -29.748 34.552 1.00 42.06 127 ARG A N 1
ATOM 981 C CA . ARG A 1 127 ? 8.309 -28.750 35.404 1.00 42.06 127 ARG A CA 1
ATOM 982 C C . ARG A 1 127 ? 9.101 -29.532 36.469 1.00 42.06 127 ARG A C 1
ATOM 984 O O . ARG A 1 127 ? 8.680 -30.655 36.742 1.00 42.06 127 ARG A O 1
ATOM 991 N N . PRO A 1 128 ? 10.175 -29.003 37.096 1.00 43.25 128 PRO A N 1
ATOM 992 C CA . PRO A 1 128 ? 10.668 -27.619 37.087 1.00 43.25 128 PRO A CA 1
ATOM 993 C C . PRO A 1 128 ? 12.190 -27.483 36.819 1.00 43.25 128 PRO A C 1
ATOM 995 O O . PRO A 1 128 ? 12.962 -28.414 37.001 1.00 43.25 128 PRO A O 1
ATOM 998 N N . GLY A 1 129 ? 12.636 -26.283 36.446 1.00 37.31 129 GLY A N 1
ATOM 999 C CA . GLY A 1 129 ? 14.055 -25.915 36.384 1.00 37.31 129 GLY A CA 1
ATOM 1000 C C . GLY A 1 129 ? 14.247 -24.472 36.833 1.00 37.31 129 GLY A C 1
ATOM 1001 O O . GLY A 1 129 ? 14.631 -23.616 36.045 1.00 37.31 129 GLY A O 1
ATOM 1002 N N . LEU A 1 130 ? 13.878 -24.189 38.082 1.00 42.66 130 LEU A N 1
ATOM 1003 C CA . LEU A 1 130 ? 14.190 -22.934 38.755 1.00 42.66 130 LEU A CA 1
ATOM 1004 C C . LEU A 1 130 ? 15.684 -22.973 39.116 1.00 42.66 130 LEU A C 1
ATOM 1006 O O . LEU A 1 130 ? 16.051 -23.601 40.104 1.00 42.66 130 LEU A O 1
ATOM 1010 N N . VAL A 1 131 ? 16.548 -22.342 38.316 1.00 39.78 131 VAL A N 1
ATOM 1011 C CA . VAL A 1 131 ? 17.892 -21.965 38.774 1.00 39.78 131 VAL A CA 1
ATOM 1012 C C . VAL A 1 131 ? 17.847 -20.481 39.129 1.00 39.78 131 VAL A C 1
ATOM 1014 O O . VAL A 1 131 ? 17.888 -19.586 38.290 1.00 39.78 131 VAL A O 1
ATOM 1017 N N . THR A 1 132 ? 17.649 -20.216 40.413 1.00 45.97 132 THR A N 1
ATOM 1018 C CA . THR A 1 132 ? 18.019 -18.946 41.032 1.00 45.97 132 THR A CA 1
ATOM 1019 C C . THR A 1 132 ? 19.542 -18.891 41.067 1.00 45.97 132 THR A C 1
ATOM 1021 O O . THR A 1 132 ? 20.164 -19.635 41.819 1.00 45.97 132 THR A O 1
ATOM 1024 N N . GLY A 1 133 ? 20.136 -18.035 40.240 1.00 39.09 133 GLY A N 1
ATOM 1025 C CA . GLY A 1 133 ? 21.567 -17.745 40.242 1.00 39.09 133 GLY A CA 1
ATOM 1026 C C . GLY A 1 133 ? 21.793 -16.249 40.400 1.00 39.09 133 GLY A C 1
ATOM 1027 O O . GLY A 1 133 ? 22.135 -15.569 39.441 1.00 39.09 133 GLY A O 1
ATOM 1028 N N . ALA A 1 134 ? 21.556 -15.734 41.607 1.00 46.72 134 ALA A N 1
ATOM 1029 C CA . ALA A 1 134 ? 22.195 -14.504 42.047 1.00 46.72 134 ALA A CA 1
ATOM 1030 C C . ALA A 1 134 ? 23.687 -14.818 42.224 1.00 46.72 134 ALA A C 1
ATOM 1032 O O . ALA A 1 134 ? 24.042 -15.659 43.046 1.00 46.72 134 ALA A O 1
ATOM 1033 N N . GLY A 1 135 ? 24.536 -14.193 41.417 1.00 42.19 135 GLY A N 1
ATOM 1034 C CA . GLY A 1 135 ? 25.971 -14.445 41.410 1.00 42.19 135 GLY A CA 1
ATOM 1035 C C . GLY A 1 135 ? 26.698 -13.351 40.645 1.00 42.19 135 GLY A C 1
ATOM 1036 O O . GLY A 1 135 ? 26.878 -13.449 39.440 1.00 42.19 135 GLY A O 1
ATOM 1037 N N . ASP A 1 136 ? 27.017 -12.283 41.369 1.00 44.38 136 ASP A N 1
ATOM 1038 C CA . ASP A 1 136 ? 28.370 -11.728 41.419 1.00 44.38 136 ASP A CA 1
ATOM 1039 C C . ASP A 1 136 ? 29.085 -11.520 40.066 1.00 44.38 136 ASP A C 1
ATOM 1041 O O . ASP A 1 136 ? 29.896 -12.335 39.628 1.00 44.38 136 ASP A O 1
ATOM 1045 N N . TRP A 1 137 ? 28.831 -10.379 39.413 1.00 51.50 137 TRP A N 1
ATOM 1046 C CA . TRP A 1 137 ? 29.738 -9.857 38.384 1.00 51.50 137 TRP A CA 1
ATOM 1047 C C . TRP A 1 137 ? 30.912 -9.166 39.073 1.00 51.50 137 TRP A C 1
ATOM 1049 O O . TRP A 1 137 ? 30.983 -7.940 39.176 1.00 51.50 137 TRP A O 1
ATOM 1059 N N . GLY A 1 138 ? 31.810 -10.005 39.580 1.00 46.12 138 GLY A N 1
ATOM 1060 C CA . GLY A 1 138 ? 33.128 -9.610 40.027 1.00 46.12 138 GLY A CA 1
ATOM 1061 C C . GLY A 1 138 ? 33.916 -8.938 38.903 1.00 46.12 138 GLY A C 1
ATOM 1062 O O . GLY A 1 138 ? 33.889 -9.353 37.744 1.00 46.12 138 GLY A O 1
ATOM 1063 N N . LEU A 1 139 ? 34.613 -7.878 39.309 1.00 47.84 139 LEU A N 1
ATOM 1064 C CA . LEU A 1 139 ? 35.824 -7.328 38.715 1.00 47.84 139 LEU A CA 1
ATOM 1065 C C . LEU A 1 139 ? 36.585 -8.322 37.819 1.00 47.84 139 LEU A C 1
ATOM 1067 O O . LEU A 1 139 ? 36.914 -9.408 38.284 1.00 47.84 139 LEU A O 1
ATOM 1071 N N . TYR A 1 140 ? 36.952 -7.912 36.601 1.00 45.34 140 TYR A N 1
ATOM 1072 C CA . TYR A 1 140 ? 38.344 -7.804 36.121 1.00 45.34 140 TYR A CA 1
ATOM 1073 C C . TYR A 1 140 ? 38.399 -7.498 34.613 1.00 45.34 140 TYR A C 1
ATOM 1075 O O . TYR A 1 140 ? 37.592 -7.989 33.830 1.00 45.34 140 TYR A O 1
ATOM 1083 N N . GLY A 1 141 ? 39.406 -6.713 34.228 1.00 50.72 141 GLY A N 1
ATOM 1084 C CA . GLY A 1 141 ? 39.770 -6.355 32.854 1.00 50.72 141 GLY A CA 1
ATOM 1085 C C . GLY A 1 141 ? 40.255 -4.903 32.844 1.00 50.72 141 GLY A C 1
ATOM 1086 O O . GLY A 1 141 ? 39.434 -4.002 32.723 1.00 50.72 141 GLY A O 1
ATOM 1087 N N . GLY A 1 142 ? 41.517 -4.583 33.138 1.00 47.09 142 GLY A N 1
ATOM 1088 C CA . GLY A 1 142 ? 42.730 -5.325 32.791 1.00 47.09 142 GLY A CA 1
ATOM 1089 C C . GLY A 1 142 ? 43.191 -4.854 31.426 1.00 47.09 142 GLY A C 1
ATOM 1090 O O . GLY A 1 142 ? 42.633 -5.381 30.444 1.00 47.09 142 GLY A O 1
#